Protein AF-A0A4Q5UCQ3-F1 (afdb_monomer_lite)

pLDDT: mean 84.76, std 10.6, range [56.44, 97.25]

Radius of gyration: 25.78 Å; chains: 1; bounding box: 42×27×77 Å

Foldseek 3Di:
DWKDKQNHTFDWDDPDPPDTDGDDDPDDIDMDDDPDPPCVVVVVVVVVVVVVVVVVVVVVVVVVVVVVVPDDD

Structure (mmCIF, N/CA/C/O backbone):
data_AF-A0A4Q5UCQ3-F1
#
_entry.id   AF-A0A4Q5UCQ3-F1
#
loop_
_atom_site.group_PDB
_atom_site.id
_atom_site.type_symbol
_atom_site.label_atom_id
_atom_site.label_alt_id
_atom_site.label_comp_id
_atom_site.label_asym_id
_atom_site.label_entity_id
_atom_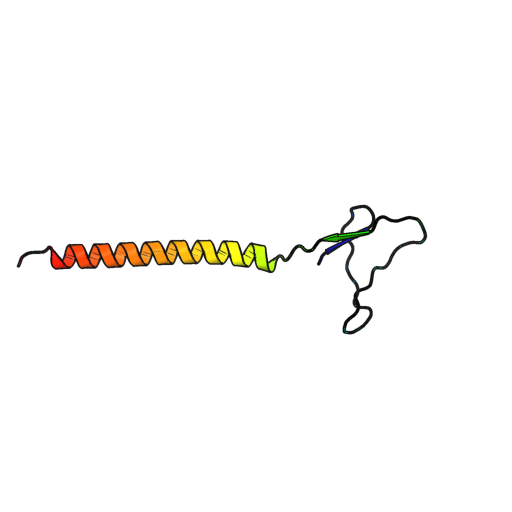site.label_seq_id
_atom_site.pdbx_PDB_ins_code
_atom_site.Cartn_x
_atom_site.Cartn_y
_atom_site.Cartn_z
_atom_site.occupancy
_atom_site.B_iso_or_equiv
_atom_site.auth_seq_id
_atom_site.auth_comp_id
_atom_site.auth_asym_id
_atom_site.auth_atom_id
_atom_site.pdbx_PDB_model_num
ATOM 1 N N . TRP A 1 1 ? -3.788 -3.119 5.622 1.00 78.00 1 TRP A N 1
ATOM 2 C CA . TRP A 1 1 ? -4.747 -2.352 6.438 1.00 78.00 1 TRP A CA 1
ATOM 3 C C . TRP A 1 1 ? -3.970 -1.642 7.519 1.00 78.00 1 TRP A C 1
ATOM 5 O O . TRP A 1 1 ? -3.245 -2.312 8.243 1.00 78.00 1 TRP A O 1
ATOM 15 N N . LYS A 1 2 ? -4.101 -0.323 7.590 1.00 85.69 2 LYS A N 1
ATOM 16 C CA . LYS A 1 2 ? -3.590 0.521 8.666 1.00 85.69 2 LYS A CA 1
ATOM 17 C C . LYS A 1 2 ? -4.774 1.091 9.432 1.00 85.69 2 LYS A C 1
ATOM 19 O O . LYS A 1 2 ? -5.797 1.401 8.820 1.00 85.69 2 LYS A O 1
ATOM 24 N N . ALA A 1 3 ? -4.646 1.191 10.744 1.00 89.50 3 ALA A N 1
ATOM 25 C CA . ALA A 1 3 ? -5.655 1.791 11.599 1.00 89.50 3 ALA A CA 1
ATOM 26 C C . ALA A 1 3 ? -5.130 3.109 12.156 1.00 89.50 3 ALA A C 1
ATOM 28 O O . ALA A 1 3 ? -3.950 3.221 12.478 1.00 89.50 3 ALA A O 1
ATOM 29 N N . PHE A 1 4 ? -6.012 4.089 12.277 1.00 90.69 4 PHE A N 1
ATOM 30 C CA . PHE A 1 4 ? -5.706 5.393 12.838 1.00 90.69 4 PHE A CA 1
ATOM 31 C C . PHE A 1 4 ? -6.741 5.726 13.903 1.00 90.69 4 PHE A C 1
ATOM 33 O O . PHE A 1 4 ? -7.939 5.599 13.647 1.00 90.69 4 PHE A O 1
ATOM 40 N N . ILE A 1 5 ? -6.273 6.164 15.066 1.00 91.62 5 ILE A N 1
ATOM 41 C CA . ILE A 1 5 ? -7.105 6.689 16.150 1.00 91.62 5 ILE A CA 1
ATOM 42 C C . ILE A 1 5 ? -6.801 8.182 16.226 1.00 91.62 5 ILE A C 1
ATOM 44 O O . ILE A 1 5 ? -5.644 8.566 16.400 1.00 91.62 5 ILE A O 1
ATOM 48 N N . ASP A 1 6 ? -7.809 9.022 15.991 1.00 90.38 6 ASP A N 1
ATOM 49 C CA . ASP A 1 6 ? -7.684 10.488 15.961 1.00 90.38 6 ASP A CA 1
ATOM 50 C C . ASP A 1 6 ? -6.550 10.988 15.042 1.00 90.38 6 ASP A C 1
ATOM 52 O O . ASP A 1 6 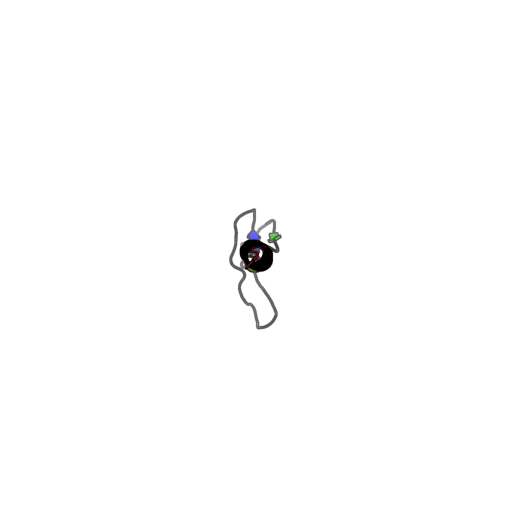? -5.832 11.941 15.335 1.00 90.38 6 ASP A O 1
ATOM 56 N N . GLY A 1 7 ? -6.358 10.299 13.912 1.00 86.81 7 GLY A N 1
ATOM 57 C CA . GLY A 1 7 ? -5.329 10.619 12.918 1.00 86.81 7 GLY A CA 1
ATOM 58 C C . GLY A 1 7 ? -3.934 10.052 13.207 1.00 86.81 7 GLY A C 1
ATOM 59 O O . GLY A 1 7 ? -3.072 10.138 12.333 1.00 86.81 7 GLY A O 1
ATOM 60 N N . LYS A 1 8 ? -3.700 9.416 14.364 1.00 87.38 8 LYS A N 1
ATOM 61 C CA . LYS A 1 8 ? -2.430 8.736 14.674 1.00 87.38 8 LYS A CA 1
ATOM 62 C C . LYS A 1 8 ? -2.478 7.262 14.289 1.00 87.38 8 LYS A C 1
ATOM 64 O O . LYS A 1 8 ? -3.372 6.537 14.724 1.00 87.38 8 LYS A O 1
ATOM 69 N N . GLU A 1 9 ? -1.503 6.813 13.494 1.00 88.44 9 GLU A N 1
ATOM 70 C CA . GLU A 1 9 ? -1.377 5.401 13.112 1.00 88.44 9 GLU A CA 1
ATOM 71 C C . GLU A 1 9 ? -1.189 4.548 14.371 1.00 88.44 9 GLU A C 1
ATOM 73 O O . GLU A 1 9 ? -0.273 4.778 15.159 1.00 88.44 9 GLU A O 1
ATOM 78 N N . THR A 1 10 ? -2.088 3.588 14.574 1.00 87.81 10 THR A N 1
ATOM 79 C CA . THR A 1 10 ? -2.096 2.703 15.738 1.00 87.81 10 THR A CA 1
ATOM 80 C C . THR A 1 10 ? -1.927 1.255 15.280 1.00 87.81 10 THR A C 1
ATOM 82 O O . THR A 1 10 ? -2.607 0.831 14.337 1.00 87.81 10 THR A O 1
ATOM 85 N N . PRO A 1 11 ? -1.051 0.467 15.932 1.00 86.19 11 PRO A N 1
ATOM 86 C CA . PRO A 1 11 ? -0.869 -0.937 15.597 1.00 86.19 11 PRO A CA 1
ATOM 87 C C . PRO A 1 11 ? -2.169 -1.728 15.762 1.00 86.19 11 PRO A C 1
ATOM 89 O O . PRO A 1 11 ? -2.837 -1.652 16.792 1.00 86.19 11 PRO A O 1
ATOM 92 N N . ILE A 1 12 ? -2.500 -2.532 14.753 1.00 87.56 12 ILE A N 1
ATOM 93 C CA . ILE A 1 12 ? -3.602 -3.491 14.834 1.00 87.56 12 ILE A CA 1
ATOM 94 C C . ILE A 1 12 ? -3.097 -4.727 15.580 1.00 87.56 12 ILE A C 1
ATOM 96 O O . ILE A 1 12 ? -2.151 -5.378 15.132 1.00 87.56 12 ILE A O 1
ATOM 100 N N . VAL A 1 13 ? -3.748 -5.079 16.686 1.00 86.38 13 VAL A N 1
ATOM 101 C CA . VAL A 1 13 ? -3.426 -6.287 17.453 1.00 86.38 13 VAL A CA 1
ATOM 102 C C . VAL A 1 13 ? -4.214 -7.485 16.925 1.00 86.38 13 VAL A C 1
ATOM 104 O O . VAL A 1 13 ? -5.360 -7.354 16.491 1.00 86.38 13 VAL A O 1
ATOM 107 N N . LYS A 1 14 ? -3.609 -8.677 16.943 1.00 82.94 14 LYS A N 1
ATOM 108 C CA . LYS A 1 14 ? -4.332 -9.924 16.664 1.00 82.94 14 LYS A CA 1
ATOM 109 C C . LYS A 1 14 ? -5.085 -10.339 17.919 1.00 82.94 14 LYS A C 1
ATOM 111 O O . LYS A 1 14 ? -4.463 -10.706 18.909 1.00 82.94 14 LYS A O 1
ATOM 116 N N . THR A 1 15 ? -6.410 -10.288 17.869 1.00 80.56 15 THR A N 1
ATOM 117 C CA . THR A 1 15 ? -7.256 -10.736 18.985 1.00 80.56 15 THR A CA 1
ATOM 118 C C . THR A 1 15 ? -7.474 -12.249 18.925 1.00 80.56 15 THR A C 1
ATOM 120 O O . THR A 1 15 ? -7.581 -12.900 19.956 1.00 80.56 15 THR A O 1
ATOM 123 N N . ASN A 1 16 ? -7.494 -12.821 17.716 1.00 79.94 16 ASN A N 1
ATOM 124 C CA . ASN A 1 16 ? -7.397 -14.259 17.461 1.00 79.94 16 ASN A CA 1
ATOM 125 C C . ASN A 1 16 ? -6.859 -14.498 16.027 1.00 79.94 16 ASN A C 1
ATOM 127 O O . ASN A 1 16 ? -6.264 -13.599 15.429 1.00 79.94 16 ASN A O 1
ATOM 131 N N . TYR A 1 17 ? -7.049 -15.698 15.468 1.00 67.88 17 TYR A N 1
ATOM 132 C CA . TYR A 1 17 ? -6.592 -16.042 14.114 1.00 67.88 17 TYR A CA 1
ATOM 133 C C . TYR A 1 17 ? -7.237 -15.204 12.993 1.00 67.88 17 TYR A C 1
ATOM 135 O O . TYR A 1 17 ? -6.559 -14.895 12.013 1.00 67.88 17 TYR A O 1
ATOM 143 N N . ALA A 1 18 ? -8.50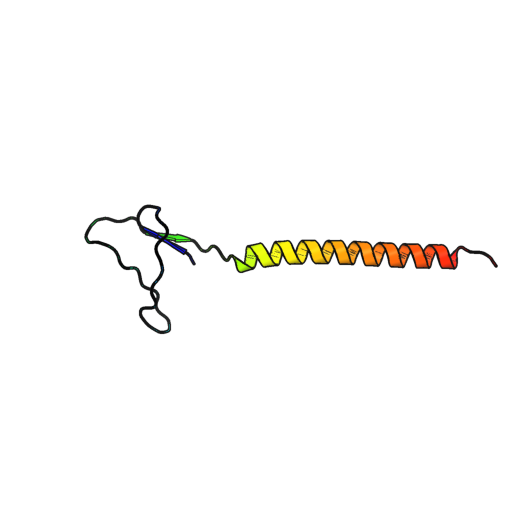8 -14.816 13.126 1.00 79.19 18 ALA A N 1
ATOM 144 C CA . ALA A 1 18 ? -9.265 -14.115 12.081 1.00 79.19 18 ALA A CA 1
ATOM 145 C C . ALA A 1 18 ? -9.551 -12.638 12.414 1.00 79.19 18 ALA A C 1
ATOM 147 O O . ALA A 1 18 ? -9.691 -11.807 11.516 1.00 79.19 18 ALA A O 1
ATOM 148 N N . LEU A 1 19 ? -9.631 -12.301 13.702 1.00 85.19 19 LEU A N 1
ATOM 149 C CA . LEU A 1 19 ? -10.065 -11.006 14.209 1.00 85.19 19 LEU A CA 1
ATOM 150 C C . LEU A 1 19 ? -8.886 -10.074 14.487 1.00 85.19 19 LEU A C 1
ATOM 152 O O . LEU A 1 19 ? -7.834 -10.456 15.008 1.00 85.19 19 LEU A O 1
ATOM 156 N N . ARG A 1 20 ? -9.120 -8.806 14.163 1.00 87.31 20 ARG A N 1
ATOM 157 C CA . ARG A 1 20 ? -8.222 -7.674 14.374 1.00 87.31 20 ARG A CA 1
ATOM 158 C C . ARG A 1 20 ? -8.816 -6.782 15.458 1.00 87.31 20 ARG A C 1
ATOM 160 O O . ARG A 1 20 ? -10.001 -6.470 15.390 1.00 87.31 20 ARG A O 1
ATOM 167 N N . GLY A 1 21 ? -7.998 -6.356 16.410 1.00 87.31 21 GLY A N 1
ATOM 168 C CA . GLY A 1 21 ? -8.387 -5.466 17.498 1.00 87.31 21 GLY A CA 1
ATOM 169 C C . GLY A 1 21 ? -7.561 -4.184 17.521 1.00 87.31 21 GLY A C 1
ATOM 170 O O . GLY A 1 21 ? -6.493 -4.096 16.912 1.00 87.31 21 GLY A O 1
ATOM 171 N N . LEU A 1 22 ? -8.063 -3.195 18.255 1.00 89.00 22 LEU A N 1
ATOM 172 C CA . LEU A 1 22 ? -7.380 -1.942 18.567 1.00 89.00 22 LEU A CA 1
ATOM 173 C C . LEU A 1 22 ? -7.555 -1.654 20.057 1.00 89.00 22 LEU A C 1
ATOM 175 O O . LEU A 1 22 ? -8.659 -1.794 20.580 1.00 89.00 22 LEU A O 1
ATOM 179 N N . ALA A 1 23 ? -6.479 -1.251 20.728 1.00 86.75 23 ALA A N 1
ATOM 180 C CA . ALA A 1 23 ? -6.551 -0.749 22.094 1.00 86.75 23 ALA A CA 1
ATOM 181 C C . ALA A 1 23 ? -6.932 0.735 22.042 1.00 86.75 23 ALA A C 1
ATOM 183 O O . ALA A 1 23 ? -6.145 1.558 21.576 1.00 86.75 23 ALA A O 1
ATOM 184 N N . ILE A 1 24 ? -8.151 1.061 22.473 1.00 86.50 24 ILE A N 1
ATOM 185 C CA . ILE A 1 24 ? -8.695 2.420 22.424 1.00 86.50 24 ILE A CA 1
ATOM 186 C C . ILE A 1 24 ? -8.885 2.906 23.865 1.00 86.50 24 ILE A C 1
ATOM 188 O O . ILE A 1 24 ? -9.509 2.189 24.652 1.00 86.50 24 ILE A O 1
ATOM 192 N N . PRO A 1 25 ? -8.345 4.080 24.237 1.00 86.00 25 PRO A N 1
ATOM 193 C CA . PRO A 1 25 ? -8.591 4.653 25.553 1.00 86.00 25 PRO A CA 1
ATOM 194 C C . PRO A 1 25 ? -10.078 4.976 25.757 1.00 86.00 25 PRO A C 1
ATOM 196 O O . PRO A 1 25 ? -10.858 5.084 24.811 1.00 86.00 25 PRO A O 1
ATOM 199 N N . ALA A 1 26 ? -10.488 5.102 27.020 1.00 86.75 26 ALA A N 1
ATOM 200 C CA . ALA A 1 26 ? -11.862 5.453 27.350 1.00 86.75 26 ALA A CA 1
ATOM 201 C C . ALA A 1 26 ? -12.173 6.881 26.874 1.00 86.75 26 ALA A C 1
ATOM 203 O O . ALA A 1 26 ? -11.472 7.825 27.234 1.00 86.75 26 ALA A O 1
ATOM 204 N N . GLY A 1 27 ? -13.240 7.042 26.090 1.00 89.12 27 GLY A N 1
ATOM 205 C CA . GLY A 1 27 ? -13.645 8.343 25.566 1.00 89.12 27 GLY A CA 1
ATOM 206 C C . GLY A 1 27 ? -14.249 8.269 24.169 1.00 89.12 27 GLY A C 1
ATOM 207 O O . GLY A 1 27 ? -14.585 7.196 23.666 1.00 89.12 27 GLY A O 1
ATOM 208 N N . LYS A 1 28 ? -14.406 9.439 23.542 1.00 88.81 28 LYS A N 1
ATOM 209 C CA . LYS A 1 28 ? -14.819 9.563 22.141 1.00 88.81 28 LYS A CA 1
ATOM 210 C C . LYS A 1 28 ? -13.575 9.650 21.269 1.00 88.81 28 LYS A C 1
ATOM 212 O O . LYS A 1 28 ? -12.818 10.606 21.389 1.00 88.81 28 LYS A O 1
ATOM 217 N N . HIS A 1 29 ? -13.426 8.681 20.376 1.00 90.19 29 HIS A N 1
ATOM 218 C CA . HIS A 1 29 ? -12.313 8.605 19.440 1.00 90.19 29 HIS A CA 1
ATOM 219 C C . HIS A 1 29 ? -12.831 8.361 18.025 1.00 90.19 29 HIS A C 1
ATOM 221 O O . HIS A 1 29 ? -13.793 7.614 17.823 1.00 90.19 29 HIS A O 1
ATOM 227 N N . SER A 1 30 ? -12.188 8.981 17.041 1.00 90.12 30 SER A N 1
ATOM 228 C CA . SER A 1 30 ? -12.451 8.748 15.624 1.00 90.12 30 SER A CA 1
ATOM 229 C C . SER A 1 30 ? -11.514 7.665 15.102 1.00 90.12 30 SER A C 1
ATOM 231 O O . SER A 1 30 ? -10.292 7.803 15.170 1.00 90.12 30 SER A O 1
ATOM 233 N N . ILE A 1 31 ? -12.084 6.581 14.573 1.00 90.69 31 ILE A N 1
ATOM 234 C CA . ILE A 1 31 ? -11.326 5.440 14.053 1.00 90.69 31 ILE A CA 1
ATOM 235 C C . ILE A 1 31 ? -11.379 5.462 12.530 1.00 90.69 31 ILE A C 1
ATOM 237 O O . ILE A 1 31 ? -12.457 5.470 11.937 1.00 90.69 31 ILE A O 1
ATOM 241 N N . GLN A 1 32 ? -10.215 5.410 11.886 1.00 90.38 32 GLN A N 1
ATOM 242 C CA . GLN A 1 32 ? -10.109 5.285 10.434 1.00 90.38 32 GLN A CA 1
ATOM 243 C C . GLN A 1 32 ? -9.298 4.046 10.072 1.00 90.38 32 GLN A C 1
ATOM 245 O O . GLN A 1 32 ? -8.146 3.902 10.474 1.00 90.38 32 GLN A O 1
ATOM 250 N N . PHE A 1 33 ? -9.877 3.170 9.257 1.00 88.25 33 PHE A N 1
ATOM 251 C CA . PHE A 1 33 ? -9.156 2.064 8.639 1.00 88.25 33 PHE A CA 1
ATOM 252 C C . PHE A 1 33 ? -8.827 2.424 7.196 1.00 88.25 33 PHE A C 1
ATOM 254 O O . PHE A 1 33 ? -9.726 2.586 6.373 1.00 88.25 33 PHE A O 1
ATOM 261 N N . ARG A 1 34 ? -7.537 2.526 6.872 1.00 85.94 34 ARG A N 1
ATOM 262 C CA . ARG A 1 34 ? -7.076 2.758 5.499 1.00 85.94 34 ARG A CA 1
ATOM 263 C C . ARG A 1 34 ? -6.474 1.486 4.932 1.00 85.94 34 ARG A C 1
ATOM 265 O O . ARG A 1 34 ? -5.585 0.858 5.520 1.00 85.94 34 ARG A O 1
ATOM 272 N N . PHE A 1 35 ? -6.963 1.082 3.769 1.00 79.88 35 PHE A N 1
ATOM 273 C CA . PHE A 1 35 ? -6.362 -0.004 3.017 1.00 79.88 35 PHE A CA 1
ATOM 274 C C . PHE A 1 35 ? -5.216 0.546 2.167 1.00 79.88 35 PHE A C 1
ATOM 276 O O . PHE A 1 35 ? -5.406 0.924 1.020 1.00 79.88 35 PHE A O 1
ATOM 283 N N . GLU A 1 36 ? -4.020 0.590 2.753 1.00 71.62 36 GLU A N 1
ATOM 284 C CA . GLU A 1 36 ? -2.779 0.919 2.042 1.00 71.62 36 GLU A CA 1
ATOM 285 C C . GLU A 1 36 ? -1.957 -0.362 1.827 1.00 71.62 36 GLU A C 1
ATOM 287 O O . GLU A 1 36 ? -1.13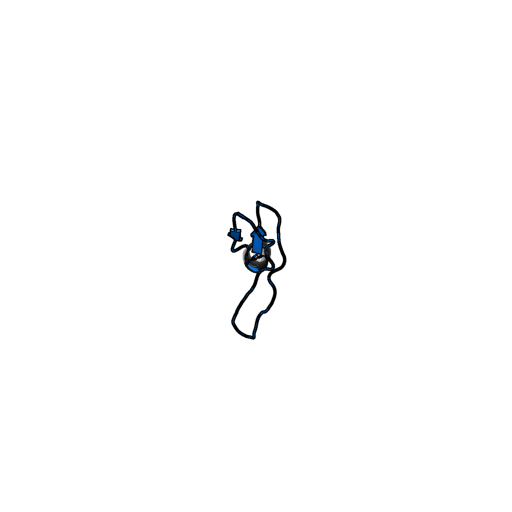2 -0.729 2.673 1.00 71.62 36 GLU A O 1
ATOM 292 N N . PRO A 1 37 ? -2.208 -1.123 0.748 1.00 69.81 37 PRO A N 1
ATOM 293 C CA . PRO A 1 37 ? -1.387 -2.270 0.401 1.00 69.81 37 PRO A CA 1
ATOM 294 C C . PRO A 1 37 ? -0.029 -1.775 -0.108 1.00 69.81 37 PRO A C 1
ATOM 296 O O . PRO A 1 37 ? 0.136 -1.474 -1.289 1.00 69.81 37 PRO A O 1
ATOM 299 N N . GLN A 1 38 ? 0.974 -1.725 0.774 1.00 65.12 38 GLN A N 1
ATOM 300 C CA . GLN A 1 38 ? 2.350 -1.397 0.377 1.00 65.12 38 GLN A CA 1
ATOM 301 C C . GLN A 1 38 ? 2.851 -2.3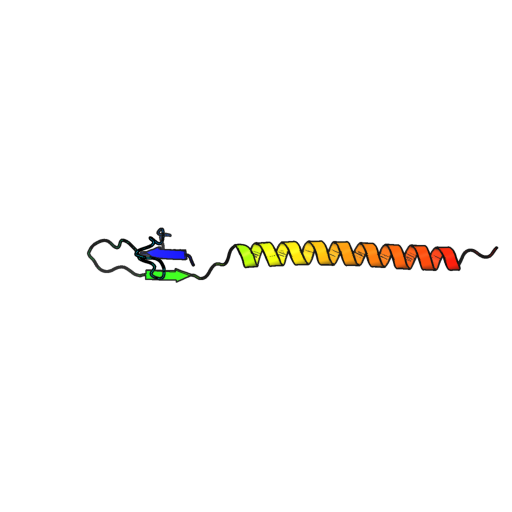06 -0.760 1.00 65.12 38 GLN A C 1
ATOM 303 O O . GLN A 1 38 ? 3.505 -1.836 -1.687 1.00 65.12 38 GLN A O 1
ATOM 308 N N . GLY A 1 39 ? 2.453 -3.584 -0.754 1.00 62.19 39 GLY A N 1
ATOM 309 C CA . GLY A 1 39 ? 2.787 -4.535 -1.816 1.00 62.19 39 GLY A CA 1
ATOM 310 C C . GLY A 1 39 ? 2.245 -4.156 -3.199 1.00 62.19 39 GLY A C 1
ATOM 311 O O . GLY A 1 39 ? 2.922 -4.392 -4.192 1.00 62.19 39 GLY A O 1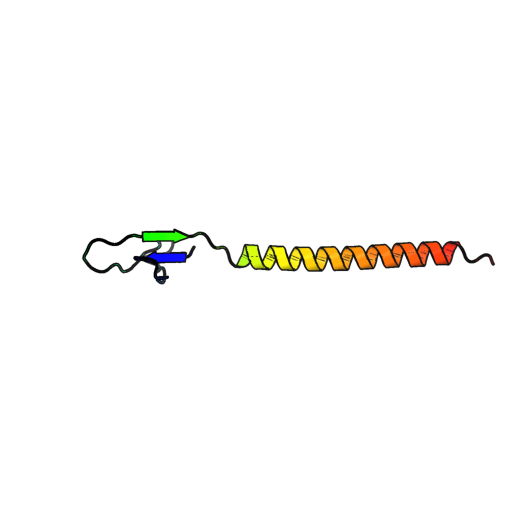
ATOM 312 N N . TYR A 1 40 ? 1.077 -3.510 -3.286 1.00 61.66 40 TYR A N 1
ATOM 313 C CA . TYR A 1 40 ? 0.506 -3.085 -4.570 1.00 61.66 40 TYR A CA 1
ATOM 314 C C . TYR A 1 40 ? 1.283 -1.908 -5.173 1.00 61.66 40 TYR A C 1
ATOM 316 O O . TYR A 1 40 ? 1.554 -1.874 -6.373 1.00 61.66 40 TYR A O 1
ATOM 324 N N . MET A 1 41 ? 1.706 -0.967 -4.324 1.00 61.84 41 MET A N 1
ATOM 325 C CA . MET A 1 41 ? 2.514 0.181 -4.743 1.00 61.84 41 MET A CA 1
ATOM 326 C C . MET A 1 41 ? 3.907 -0.253 -5.209 1.00 61.84 41 MET A C 1
ATOM 328 O O . MET A 1 41 ? 4.387 0.225 -6.238 1.00 61.84 41 MET A O 1
ATOM 332 N N . THR A 1 42 ? 4.543 -1.185 -4.496 1.00 69.56 42 THR A N 1
ATOM 333 C CA . THR A 1 42 ? 5.856 -1.718 -4.883 1.00 69.56 42 THR A CA 1
ATOM 334 C C . THR A 1 42 ? 5.760 -2.615 -6.115 1.00 69.56 42 THR A C 1
ATOM 336 O O . THR A 1 42 ? 6.558 -2.467 -7.038 1.00 69.56 42 THR A O 1
ATOM 339 N N . GLY A 1 43 ? 4.752 -3.492 -6.176 1.00 75.50 43 GLY A N 1
ATOM 340 C CA . GLY A 1 43 ? 4.534 -4.400 -7.302 1.00 75.50 43 GLY A CA 1
ATOM 341 C C . GLY A 1 43 ? 4.274 -3.660 -8.611 1.00 75.50 43 GLY A C 1
ATOM 342 O O . GLY A 1 43 ? 4.879 -3.992 -9.628 1.00 75.50 43 GLY A O 1
ATOM 343 N N . THR A 1 44 ? 3.455 -2.604 -8.581 1.00 76.56 44 THR A N 1
ATOM 344 C CA . THR A 1 44 ? 3.169 -1.794 -9.778 1.00 76.56 44 THR A CA 1
ATOM 345 C C . THR A 1 44 ? 4.425 -1.089 -10.292 1.00 76.56 44 THR A C 1
ATOM 347 O O . THR A 1 44 ? 4.728 -1.172 -11.478 1.00 76.56 44 THR A O 1
ATOM 350 N N . LYS A 1 45 ? 5.212 -0.452 -9.409 1.00 81.50 45 LYS A N 1
ATOM 351 C CA . LYS A 1 45 ? 6.469 0.212 -9.804 1.00 81.50 45 LYS A CA 1
ATOM 352 C C . LYS A 1 45 ? 7.461 -0.771 -10.420 1.00 81.50 45 LYS A C 1
ATOM 354 O O . LYS A 1 45 ? 8.054 -0.479 -11.454 1.00 81.50 45 LYS A O 1
ATOM 359 N N . LEU A 1 46 ? 7.617 -1.932 -9.789 1.00 85.94 46 LEU A N 1
ATOM 360 C CA . LEU A 1 46 ? 8.541 -2.961 -10.244 1.00 85.94 46 LEU A CA 1
ATOM 361 C C . LEU A 1 46 ? 8.113 -3.530 -11.604 1.00 85.94 46 LEU A C 1
ATOM 363 O O . LEU A 1 46 ? 8.937 -3.641 -12.508 1.00 85.94 46 LEU A O 1
ATOM 367 N N . THR A 1 47 ? 6.817 -3.801 -11.772 1.00 89.25 47 THR A N 1
ATOM 368 C CA . THR A 1 47 ? 6.237 -4.272 -13.039 1.00 89.25 47 THR A CA 1
ATOM 369 C C . THR A 1 47 ? 6.517 -3.284 -14.167 1.00 89.25 47 THR A C 1
ATOM 371 O O . THR A 1 47 ? 7.049 -3.684 -15.196 1.00 89.25 47 THR A O 1
ATOM 374 N N . THR A 1 48 ? 6.261 -1.988 -13.954 1.00 89.62 48 THR A N 1
ATOM 375 C CA . THR A 1 48 ? 6.533 -0.949 -14.958 1.00 89.62 48 THR A CA 1
ATOM 376 C C . THR A 1 48 ? 8.002 -0.918 -15.378 1.00 89.62 48 THR A C 1
ATOM 378 O O . THR A 1 48 ? 8.294 -0.860 -16.571 1.00 89.62 48 THR A O 1
ATOM 381 N N . VAL A 1 49 ? 8.935 -0.994 -14.422 1.00 95.19 49 VAL A N 1
ATOM 382 C CA . VAL A 1 49 ? 10.377 -1.007 -14.722 1.00 95.19 49 VAL A CA 1
ATOM 383 C C . VAL A 1 49 ? 10.747 -2.217 -15.581 1.00 95.19 49 VAL A C 1
ATOM 385 O O . VAL A 1 49 ? 11.394 -2.056 -16.616 1.00 95.19 49 VAL A O 1
ATOM 388 N N . PHE A 1 50 ? 10.297 -3.418 -15.209 1.00 95.25 50 PHE A N 1
ATOM 389 C CA . PHE A 1 50 ? 10.575 -4.625 -15.990 1.00 95.25 50 PHE A CA 1
ATOM 390 C C . PHE A 1 50 ? 9.928 -4.598 -17.377 1.00 95.25 50 PHE A C 1
ATOM 392 O O . PHE A 1 50 ? 10.560 -5.024 -18.343 1.00 95.25 50 PHE A O 1
ATOM 399 N N . SER A 1 51 ? 8.716 -4.057 -17.508 1.00 94.50 51 SER A N 1
ATOM 400 C CA . SER A 1 51 ? 8.062 -3.889 -18.809 1.00 94.50 51 SER A CA 1
ATOM 401 C C . SER A 1 51 ? 8.849 -2.957 -19.736 1.00 94.50 51 SER A C 1
ATOM 403 O O . SER A 1 51 ? 9.005 -3.269 -20.915 1.00 94.50 51 SER A O 1
ATOM 405 N N . ILE A 1 52 ? 9.394 -1.853 -19.215 1.00 96.44 52 ILE A N 1
ATOM 406 C CA . ILE A 1 52 ? 10.239 -0.934 -19.996 1.00 96.44 52 ILE A CA 1
ATOM 407 C C . ILE A 1 52 ? 11.526 -1.633 -20.446 1.00 96.44 52 ILE A C 1
ATOM 409 O O . ILE A 1 52 ? 11.881 -1.568 -21.623 1.00 96.44 52 ILE A O 1
ATOM 413 N N . ILE A 1 53 ? 12.205 -2.334 -19.532 1.00 97.12 53 ILE A N 1
ATOM 414 C CA . ILE A 1 53 ? 13.439 -3.074 -19.841 1.00 97.12 53 ILE A CA 1
ATOM 415 C C . ILE A 1 53 ? 13.181 -4.110 -20.939 1.00 97.12 53 ILE A C 1
ATOM 417 O O . ILE A 1 53 ? 13.926 -4.174 -21.916 1.00 97.12 53 ILE A O 1
ATOM 421 N N . LEU A 1 54 ? 12.101 -4.884 -20.811 1.00 97.06 54 LEU A N 1
ATOM 422 C CA . LEU A 1 54 ? 11.715 -5.872 -21.812 1.00 97.06 54 LEU A CA 1
ATOM 423 C C . LEU A 1 54 ? 11.455 -5.220 -23.177 1.00 97.06 54 LEU A C 1
ATOM 425 O O . LEU A 1 54 ? 11.945 -5.715 -24.190 1.00 97.06 54 LEU A O 1
ATOM 429 N N . GLY A 1 55 ? 10.748 -4.087 -23.206 1.00 97.12 55 GLY A N 1
ATOM 430 C CA . GLY A 1 55 ? 10.509 -3.327 -24.434 1.00 97.12 55 GLY A CA 1
ATOM 431 C C . GLY A 1 55 ? 11.806 -2.898 -25.129 1.00 97.12 55 GLY A C 1
ATOM 432 O O . GLY A 1 55 ? 11.940 -3.070 -26.339 1.00 97.12 55 GLY A O 1
ATOM 433 N N . ILE A 1 56 ? 12.795 -2.416 -24.370 1.00 97.06 56 ILE A N 1
ATOM 434 C CA . ILE A 1 56 ? 14.111 -2.033 -24.907 1.00 97.06 56 ILE A CA 1
ATOM 435 C C . ILE A 1 56 ? 14.842 -3.246 -25.493 1.00 97.06 56 ILE A C 1
ATOM 437 O O . ILE A 1 56 ? 15.378 -3.159 -26.597 1.00 97.06 56 ILE A O 1
ATOM 441 N N . ILE A 1 57 ? 14.838 -4.385 -24.794 1.00 97.06 57 ILE A N 1
ATOM 442 C CA . ILE A 1 57 ? 15.475 -5.621 -25.277 1.00 97.06 57 ILE A CA 1
ATOM 443 C C . ILE A 1 57 ? 14.858 -6.060 -26.608 1.00 97.06 57 ILE A C 1
ATOM 445 O O . ILE A 1 57 ? 15.589 -6.370 -27.551 1.00 97.06 57 ILE A O 1
ATOM 449 N N . VAL A 1 58 ? 13.527 -6.037 -26.709 1.00 97.25 58 VAL A N 1
ATOM 450 C CA . VAL A 1 58 ? 12.815 -6.383 -27.946 1.00 97.25 58 VAL A CA 1
ATOM 451 C C . VAL A 1 58 ? 13.184 -5.419 -29.075 1.00 97.25 58 VAL A C 1
ATOM 453 O O . VAL A 1 58 ? 13.504 -5.869 -30.173 1.00 97.25 58 VAL A O 1
ATOM 456 N N . LEU A 1 59 ? 13.214 -4.109 -28.817 1.00 96.56 59 LEU A N 1
ATOM 457 C CA . LEU A 1 59 ? 13.604 -3.113 -29.821 1.00 96.56 59 LEU A CA 1
ATOM 458 C C . LEU A 1 59 ? 15.039 -3.319 -30.320 1.00 96.56 59 LEU A C 1
ATOM 460 O O . LEU A 1 59 ? 15.283 -3.251 -31.526 1.00 96.56 59 LEU A O 1
ATOM 464 N N . ILE A 1 60 ? 15.979 -3.615 -29.419 1.00 96.06 60 ILE A N 1
ATOM 465 C CA . ILE A 1 60 ? 17.369 -3.916 -29.785 1.00 96.06 60 ILE A CA 1
ATOM 466 C C . ILE A 1 60 ? 17.427 -5.183 -30.640 1.00 96.06 60 ILE A C 1
ATOM 468 O O . ILE A 1 60 ? 18.081 -5.173 -31.680 1.00 96.06 60 ILE A O 1
ATOM 472 N N . ALA A 1 61 ? 16.732 -6.251 -30.243 1.00 94.81 61 ALA A N 1
ATOM 473 C CA . ALA A 1 61 ? 16.703 -7.507 -30.991 1.00 94.81 61 ALA A CA 1
ATOM 474 C C . ALA A 1 61 ? 16.121 -7.329 -32.405 1.00 94.81 61 ALA A C 1
ATOM 476 O O . ALA A 1 61 ? 16.665 -7.852 -33.380 1.00 94.81 61 ALA A O 1
ATOM 477 N N . VAL A 1 62 ? 15.048 -6.547 -32.540 1.00 96.00 62 VAL A N 1
ATOM 478 C CA . VAL A 1 62 ? 14.455 -6.208 -33.844 1.00 96.00 62 VAL A CA 1
ATOM 479 C C . VAL A 1 62 ? 15.421 -5.367 -34.684 1.00 96.00 62 VAL A C 1
ATOM 481 O O . VAL A 1 62 ? 15.600 -5.624 -35.873 1.00 96.00 62 VAL A O 1
ATOM 484 N N . TYR A 1 63 ? 16.094 -4.387 -34.082 1.00 95.31 63 TYR A N 1
ATOM 485 C CA . TYR A 1 63 ? 17.056 -3.546 -34.792 1.00 95.31 63 TYR A CA 1
ATOM 486 C C . TYR A 1 63 ? 18.274 -4.339 -35.288 1.00 95.31 63 TYR A C 1
ATOM 488 O O . TYR A 1 63 ? 18.695 -4.179 -36.438 1.00 95.31 63 TYR A O 1
ATOM 496 N N . THR A 1 64 ? 18.847 -5.204 -34.446 1.00 94.50 64 THR A N 1
ATOM 497 C CA . THR A 1 64 ? 20.028 -6.001 -34.808 1.00 94.50 64 THR A CA 1
ATOM 498 C C . THR A 1 64 ? 19.705 -7.017 -35.895 1.00 94.50 64 THR A C 1
ATOM 500 O O . THR A 1 64 ? 20.476 -7.135 -36.850 1.00 94.50 64 THR A O 1
ATOM 503 N N . THR A 1 65 ? 18.554 -7.689 -35.810 1.00 90.94 65 THR A N 1
ATOM 504 C CA . THR A 1 65 ? 18.090 -8.614 -36.856 1.00 90.94 65 THR A CA 1
ATOM 505 C C . THR A 1 65 ? 17.844 -7.884 -38.173 1.00 90.94 65 THR A C 1
ATOM 507 O O . THR A 1 65 ? 18.401 -8.281 -39.195 1.00 90.94 65 THR A O 1
ATOM 510 N N . TRP A 1 66 ? 17.134 -6.755 -38.162 1.00 91.94 66 TRP A N 1
ATOM 511 C CA . TRP A 1 66 ? 16.899 -5.954 -39.367 1.00 91.94 66 TRP A CA 1
ATOM 512 C C . TRP A 1 66 ? 18.192 -5.443 -40.016 1.00 91.94 66 TRP A C 1
ATOM 514 O O . TRP A 1 66 ? 18.340 -5.491 -41.240 1.00 91.94 66 TRP A O 1
ATOM 524 N N . LYS A 1 67 ? 19.163 -4.994 -39.210 1.00 89.06 67 LYS A N 1
ATOM 525 C CA . LYS A 1 67 ? 20.486 -4.580 -39.697 1.00 89.06 67 LYS A CA 1
ATOM 526 C C . LYS A 1 67 ? 21.276 -5.756 -40.278 1.00 89.06 67 LYS A C 1
ATOM 528 O O . LYS A 1 67 ? 21.959 -5.574 -41.284 1.00 89.06 67 LYS A O 1
ATOM 533 N N . SER A 1 68 ? 21.198 -6.938 -39.666 1.00 82.00 68 SER A N 1
ATOM 534 C CA . SER A 1 68 ? 21.892 -8.141 -40.140 1.00 82.00 68 SER A CA 1
ATOM 535 C C . SER A 1 68 ? 21.361 -8.599 -41.497 1.00 82.00 68 SER A C 1
ATOM 537 O O . SER A 1 68 ? 22.152 -8.911 -42.379 1.00 82.00 68 SER A O 1
ATOM 539 N N . THR A 1 69 ? 20.042 -8.563 -41.698 1.00 76.75 69 THR A N 1
ATOM 540 C CA . THR A 1 69 ? 19.406 -8.933 -42.974 1.00 76.75 69 THR A CA 1
ATOM 541 C C . THR A 1 69 ? 19.694 -7.925 -44.093 1.00 76.75 69 THR A C 1
ATOM 543 O O . THR A 1 69 ? 19.578 -8.255 -45.268 1.00 76.75 69 THR A O 1
ATOM 546 N N . ARG A 1 70 ? 20.080 -6.687 -43.751 1.00 68.69 70 ARG A N 1
ATOM 547 C CA . ARG A 1 70 ? 20.386 -5.614 -44.712 1.00 68.69 70 ARG A CA 1
ATOM 548 C C . ARG A 1 70 ? 21.850 -5.511 -45.129 1.00 68.69 70 ARG A C 1
ATOM 550 O O . ARG A 1 70 ? 22.140 -4.658 -45.959 1.00 68.69 70 ARG A O 1
ATOM 557 N N . LYS A 1 71 ? 22.770 -6.314 -44.582 1.00 56.44 71 LYS A N 1
ATOM 558 C CA . LYS A 1 71 ? 24.130 -6.411 -45.135 1.00 56.44 71 LYS A CA 1
ATOM 559 C C . LYS A 1 71 ? 24.058 -7.246 -46.422 1.00 56.44 71 LYS A C 1
ATOM 561 O O . LYS A 1 71 ? 23.845 -8.451 -46.304 1.00 56.44 71 LYS A O 1
ATOM 566 N N . PRO A 1 72 ? 24.205 -6.653 -47.622 1.00 59.78 72 PRO A N 1
ATOM 567 C CA . PRO A 1 72 ? 24.377 -7.439 -48.833 1.00 59.78 72 PRO A CA 1
ATOM 568 C C . PRO A 1 72 ? 25.764 -8.089 -48.747 1.00 59.78 72 PRO A C 1
ATOM 570 O O . PRO A 1 72 ? 26.733 -7.412 -48.390 1.00 59.78 72 PRO A O 1
ATOM 573 N N . GLY A 1 73 ? 25.826 -9.399 -48.986 1.00 59.19 73 GLY A N 1
ATOM 574 C CA . GLY A 1 73 ? 27.077 -10.065 -49.351 1.00 59.19 73 GLY A CA 1
ATOM 575 C C . GLY A 1 73 ? 27.539 -9.617 -50.728 1.00 59.19 73 GLY A C 1
ATOM 576 O O . GLY A 1 73 ? 26.661 -9.227 -51.533 1.00 59.19 73 GLY A O 1
#

Secondary structure (DSSP, 8-state):
-EEEETTEEEPPEESSSS-EE----SS---EEEE---HHHHHHHHHHHHHHHHHHHHHHHHHHHHHHHHT---

Sequence (73 aa):
WKAFIDGKETPIVKTNYALRGLAIPAGKHSIQFRFEPQGYMTGTKLTTVFSIILGIIVLIAVYTTWKSTRKPG